Protein AF-A0A5S9M709-F1 (afdb_monomer_lite)

pLDDT: mean 70.57, std 10.36, range [44.12, 90.19]

Foldseek 3Di:
DDPVQLVLLLVLQLLLLLLLLCLQVVNVPPPDDPVVSSVVSNVVSVVVSVVCPDRPRPDPDPVSVVVSVVSNVVSNVVSVVNVVVVVVVVVVVVVVVVVVVVVVVVVPPCVVVPDDDD

InterPro domains:
  IPR002010 Type III secretion system inner membrane R protein [PF01311] (19-114)
  IPR002010 Type III secretion system inner membrane R protein [PTHR30065] (3-113)

Structure (mmCIF, N/CA/C/O backbone):
data_AF-A0A5S9M709-F1
#
_entry.id   AF-A0A5S9M709-F1
#
loop_
_atom_site.group_PDB
_atom_site.id
_atom_site.type_symbol
_atom_site.label_atom_id
_atom_site.label_alt_id
_atom_site.label_comp_id
_atom_site.label_asym_id
_atom_site.label_entity_id
_atom_site.label_seq_id
_atom_site.pdbx_PDB_ins_code
_atom_site.Cartn_x
_atom_site.Cartn_y
_atom_site.Cartn_z
_atom_site.occupancy
_atom_site.B_iso_or_equiv
_atom_site.auth_seq_id
_atom_site.auth_comp_id
_atom_site.auth_asym_id
_atom_site.auth_atom_id
_atom_site.pdbx_PDB_model_num
ATOM 1 N N . MET A 1 1 ? 17.028 9.702 -29.213 1.00 56.09 1 MET A N 1
ATOM 2 C CA . MET A 1 1 ? 16.774 8.603 -28.265 1.00 56.09 1 MET A CA 1
ATOM 3 C C . MET A 1 1 ? 15.794 7.645 -28.900 1.00 56.09 1 MET A C 1
ATOM 5 O O . MET A 1 1 ? 14.733 8.064 -29.356 1.00 56.09 1 MET A O 1
ATOM 9 N N . SER A 1 2 ? 16.209 6.394 -29.032 1.00 71.25 2 SER A N 1
ATOM 10 C CA . SER A 1 2 ? 15.425 5.314 -29.636 1.00 71.25 2 SER A CA 1
ATOM 11 C C . SER A 1 2 ? 14.246 4.966 -28.721 1.00 71.25 2 SER A C 1
ATOM 13 O O . SER A 1 2 ? 14.399 5.015 -27.505 1.00 71.25 2 SER A O 1
ATOM 15 N N . ILE A 1 3 ? 13.103 4.523 -29.261 1.00 64.69 3 ILE A N 1
ATOM 16 C CA . ILE A 1 3 ? 11.978 3.993 -28.449 1.00 64.69 3 ILE A CA 1
ATOM 17 C C . ILE A 1 3 ? 12.446 2.892 -27.471 1.00 64.69 3 ILE A C 1
ATOM 19 O O . ILE A 1 3 ? 11.907 2.764 -26.375 1.00 64.69 3 ILE A O 1
ATOM 23 N N . ILE A 1 4 ? 13.495 2.148 -27.839 1.00 68.88 4 ILE A N 1
ATOM 24 C CA . ILE A 1 4 ? 14.142 1.122 -27.010 1.00 68.88 4 ILE A CA 1
ATOM 25 C C . ILE A 1 4 ? 14.702 1.671 -25.682 1.00 68.88 4 ILE A C 1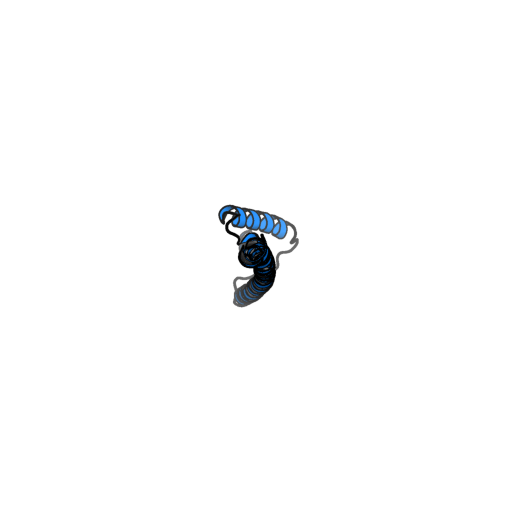
ATOM 27 O O . ILE A 1 4 ? 14.607 0.984 -24.673 1.00 68.88 4 ILE A O 1
ATOM 31 N N . GLU A 1 5 ? 15.242 2.893 -25.648 1.00 68.69 5 GLU A N 1
ATOM 32 C CA . GLU A 1 5 ? 15.862 3.483 -24.441 1.00 68.69 5 GLU A CA 1
ATOM 33 C C . GLU A 1 5 ? 14.817 4.054 -23.475 1.00 68.69 5 GLU A C 1
ATOM 35 O O . GLU A 1 5 ? 15.067 4.247 -22.289 1.00 68.69 5 GLU A O 1
ATOM 40 N N . LEU A 1 6 ? 13.615 4.305 -23.990 1.00 69.12 6 LEU A N 1
ATOM 41 C CA . LEU A 1 6 ? 12.501 4.876 -23.247 1.00 69.12 6 LEU A CA 1
ATOM 42 C C . LEU A 1 6 ? 11.722 3.813 -22.453 1.00 69.12 6 LEU A C 1
ATOM 44 O O . LEU A 1 6 ? 11.096 4.103 -21.432 1.00 69.12 6 LEU A O 1
ATOM 48 N N . PHE A 1 7 ? 11.769 2.568 -22.929 1.00 72.62 7 PHE A N 1
ATOM 49 C CA . PHE A 1 7 ? 11.015 1.443 -22.387 1.00 72.62 7 PHE A CA 1
ATOM 50 C C . PHE A 1 7 ? 11.396 1.073 -20.935 1.00 72.62 7 PHE A C 1
ATOM 52 O O . PHE A 1 7 ? 10.485 0.905 -20.118 1.00 72.62 7 PHE A O 1
ATOM 59 N N . PRO A 1 8 ? 12.689 1.015 -20.543 1.00 71.38 8 PRO A N 1
ATOM 60 C CA . PRO A 1 8 ? 13.087 0.720 -19.163 1.00 71.38 8 PRO A CA 1
ATOM 61 C C . PRO A 1 8 ? 12.660 1.804 -18.165 1.00 71.38 8 PRO A C 1
ATOM 63 O O . PRO A 1 8 ? 12.254 1.488 -17.043 1.00 71.38 8 PRO A O 1
ATOM 66 N N . ALA A 1 9 ? 12.708 3.075 -18.580 1.00 71.81 9 ALA A N 1
ATOM 67 C CA . ALA A 1 9 ? 12.281 4.208 -17.762 1.00 71.81 9 ALA A CA 1
ATOM 68 C C . ALA A 1 9 ? 10.766 4.180 -17.505 1.00 71.81 9 ALA A C 1
ATOM 70 O O . ALA A 1 9 ? 10.329 4.364 -16.369 1.00 71.81 9 ALA A O 1
ATOM 71 N N . PHE A 1 10 ? 9.966 3.861 -18.529 1.00 73.75 10 PHE A N 1
ATOM 72 C CA . PHE A 1 10 ? 8.520 3.692 -18.379 1.00 73.75 10 PHE A CA 1
ATOM 73 C C . PHE A 1 10 ? 8.161 2.546 -17.419 1.00 73.75 10 PHE A C 1
ATOM 75 O O . PHE A 1 10 ? 7.340 2.727 -16.516 1.00 73.75 10 PHE A O 1
ATOM 82 N N . LEU A 1 11 ? 8.805 1.380 -17.567 1.00 73.81 11 LEU A N 1
ATOM 83 C CA . LEU A 1 11 ? 8.587 0.240 -16.670 1.00 73.81 11 LEU A CA 1
ATOM 84 C C . LEU A 1 11 ? 8.964 0.561 -15.219 1.00 73.81 11 LEU A C 1
ATOM 86 O O . LEU A 1 11 ? 8.276 0.115 -14.301 1.00 73.81 11 LEU A O 1
ATOM 90 N N . PHE A 1 12 ? 10.016 1.356 -15.006 1.00 72.81 12 PHE A N 1
ATOM 91 C CA . PHE A 1 12 ? 10.435 1.774 -13.670 1.00 72.81 12 PHE A CA 1
ATOM 92 C C . PHE A 1 12 ? 9.402 2.684 -12.991 1.00 72.81 12 PHE A C 1
ATOM 94 O O . PHE A 1 12 ? 9.006 2.407 -11.857 1.00 72.81 12 PHE A O 1
ATOM 101 N N . SER A 1 13 ? 8.913 3.722 -13.684 1.00 73.69 13 SER A N 1
ATOM 102 C CA . SER A 1 13 ? 7.856 4.597 -13.151 1.00 73.69 13 SER A CA 1
ATOM 103 C C . SER A 1 13 ? 6.581 3.813 -12.846 1.00 73.69 13 SER A C 1
ATOM 105 O O . SER A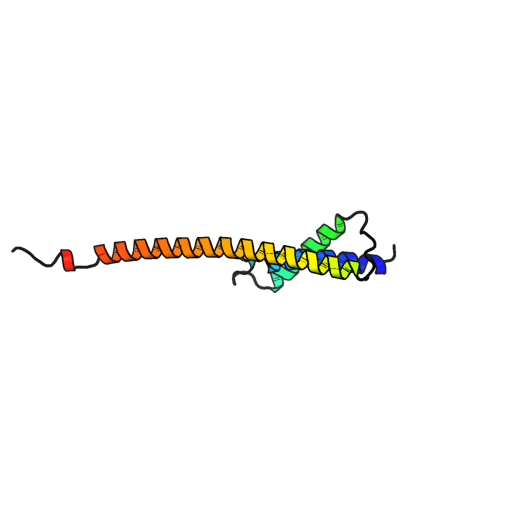 1 13 ? 6.063 3.900 -11.733 1.00 73.69 13 SER A O 1
ATOM 107 N N . PHE A 1 14 ? 6.140 2.954 -13.774 1.00 76.38 14 PHE A N 1
ATOM 108 C CA . PHE A 1 14 ? 4.972 2.098 -13.555 1.00 76.38 14 PHE A CA 1
ATOM 109 C C . PHE A 1 14 ? 5.110 1.217 -12.313 1.00 76.38 14 PHE A C 1
ATOM 111 O O . PHE A 1 14 ? 4.169 1.067 -11.530 1.00 76.38 14 PHE A O 1
ATOM 118 N N . TYR A 1 15 ? 6.291 0.641 -12.116 1.00 74.88 15 TYR A N 1
ATOM 119 C CA . TYR A 1 15 ? 6.558 -0.222 -10.982 1.00 74.88 15 TYR A CA 1
ATOM 120 C C . TYR A 1 15 ? 6.543 0.520 -9.640 1.00 74.88 15 TYR A C 1
ATOM 122 O O . TYR A 1 15 ? 6.035 -0.027 -8.656 1.00 74.88 15 TYR A O 1
ATOM 130 N N . SER A 1 16 ? 7.058 1.753 -9.597 1.00 73.31 16 SER A N 1
ATOM 131 C CA . SER A 1 16 ? 7.038 2.582 -8.384 1.00 73.31 16 SER A CA 1
ATOM 132 C C . SER A 1 16 ? 5.603 2.959 -7.989 1.00 73.31 16 SER A C 1
ATOM 134 O O . SER A 1 16 ? 5.173 2.667 -6.866 1.00 73.31 16 SER A O 1
ATOM 136 N N . ASP A 1 17 ? 4.806 3.458 -8.939 1.00 72.25 17 ASP A N 1
ATOM 137 C CA . ASP A 1 17 ? 3.407 3.842 -8.701 1.00 72.25 17 ASP A CA 1
ATOM 138 C C . ASP A 1 17 ? 2.538 2.642 -8.292 1.00 72.25 17 ASP A C 1
ATOM 140 O O . ASP A 1 17 ? 1.704 2.725 -7.381 1.00 72.25 17 ASP A O 1
ATOM 144 N N . HIS A 1 18 ? 2.752 1.489 -8.935 1.00 74.06 18 HIS A N 1
ATOM 145 C CA . HIS A 1 18 ? 2.030 0.261 -8.614 1.00 74.06 18 HIS A CA 1
ATOM 146 C C . HIS A 1 18 ? 2.332 -0.227 -7.194 1.00 74.06 18 HIS A C 1
ATOM 148 O O . HIS A 1 18 ? 1.420 -0.607 -6.455 1.00 74.06 18 HIS A O 1
ATOM 154 N N . ARG A 1 19 ? 3.603 -0.187 -6.780 1.00 70.38 19 ARG A N 1
ATOM 155 C CA . ARG A 1 19 ? 4.013 -0.589 -5.430 1.00 70.38 19 ARG A CA 1
ATOM 156 C C . ARG A 1 19 ? 3.394 0.292 -4.361 1.00 70.38 19 ARG A C 1
ATOM 158 O O . ARG A 1 19 ? 2.902 -0.257 -3.382 1.00 70.38 19 ARG A O 1
ATOM 165 N N . PHE A 1 20 ? 3.366 1.609 -4.558 1.00 69.81 20 PHE A N 1
ATOM 166 C CA . PHE A 1 20 ? 2.714 2.521 -3.618 1.00 69.81 20 PHE A CA 1
ATOM 167 C C . PHE A 1 20 ? 1.232 2.164 -3.431 1.00 69.81 20 PHE A C 1
ATOM 169 O O . PHE A 1 20 ? 0.741 2.063 -2.308 1.00 69.81 20 PHE A O 1
ATOM 176 N N . PHE A 1 21 ? 0.522 1.865 -4.519 1.00 68.94 21 PHE A N 1
ATOM 177 C CA . PHE A 1 21 ? -0.880 1.446 -4.448 1.00 68.94 21 PHE A CA 1
ATOM 178 C C . PHE A 1 21 ? -1.095 0.086 -3.769 1.00 68.94 21 PHE A C 1
ATOM 180 O O . PHE A 1 21 ? -2.120 -0.114 -3.114 1.00 68.94 21 PHE A O 1
ATOM 187 N N . VAL A 1 22 ? -0.163 -0.857 -3.929 1.00 66.00 22 VAL A N 1
ATOM 188 C CA . VAL A 1 22 ? -0.221 -2.173 -3.269 1.00 66.00 22 VAL A CA 1
ATOM 189 C C . VAL A 1 22 ? 0.074 -2.058 -1.775 1.00 66.00 22 VAL A C 1
ATOM 191 O O . VAL A 1 22 ? -0.516 -2.791 -0.980 1.00 66.00 22 VAL A O 1
ATOM 194 N N . THR A 1 23 ? 0.968 -1.152 -1.384 1.00 66.44 23 THR A N 1
ATOM 195 C CA . THR A 1 23 ? 1.421 -1.037 0.001 1.00 66.44 23 THR A CA 1
ATOM 196 C C . THR A 1 23 ? 0.493 -0.175 0.849 1.00 66.44 23 THR A C 1
ATOM 198 O O . THR A 1 23 ? 0.385 -0.442 2.041 1.00 66.44 23 THR A O 1
ATOM 201 N N . VAL A 1 24 ? -0.247 0.781 0.268 1.00 66.88 24 VAL A N 1
ATOM 202 C CA . VAL A 1 24 ? -1.260 1.569 0.991 1.00 66.88 24 VAL A CA 1
ATOM 203 C C . VAL A 1 24 ? -2.414 0.660 1.472 1.00 66.88 24 VAL A C 1
ATOM 205 O O . VAL A 1 24 ? -3.272 0.245 0.690 1.00 66.88 24 VAL A O 1
ATOM 208 N N . PRO A 1 25 ? -2.522 0.390 2.783 1.00 58.16 25 PRO A N 1
ATOM 209 C CA . PRO A 1 25 ? -3.478 -0.560 3.342 1.00 58.16 25 PRO A CA 1
ATOM 210 C C . PRO A 1 25 ? -4.905 -0.014 3.380 1.00 58.16 25 PRO A C 1
ATOM 212 O O . PRO A 1 25 ? -5.857 -0.789 3.358 1.00 58.16 25 PRO A O 1
ATOM 215 N N . LEU A 1 26 ? -5.063 1.316 3.355 1.00 58.06 26 LEU A N 1
ATOM 216 C CA . LEU A 1 26 ? -6.353 1.988 3.161 1.00 58.06 26 LEU A CA 1
ATOM 217 C C . LEU A 1 26 ? -7.026 1.553 1.852 1.00 58.06 26 LEU A C 1
ATOM 219 O O . LEU A 1 26 ? -8.236 1.348 1.824 1.00 58.06 26 LEU A O 1
ATOM 223 N N . LEU A 1 27 ? -6.233 1.361 0.794 1.00 53.72 27 LEU A N 1
ATOM 224 C CA . LEU A 1 27 ? -6.686 0.840 -0.495 1.00 53.72 27 LEU A CA 1
ATOM 225 C C . LEU A 1 27 ? -6.670 -0.689 -0.531 1.00 53.72 27 LEU A C 1
ATOM 227 O O . LEU A 1 27 ? -7.379 -1.259 -1.351 1.00 53.72 27 LEU A O 1
ATOM 231 N N . ALA A 1 28 ? -5.895 -1.350 0.340 1.00 52.44 28 ALA A N 1
ATOM 232 C CA . ALA A 1 28 ? -5.820 -2.807 0.447 1.00 52.44 28 ALA A CA 1
ATOM 233 C C . ALA A 1 28 ? -7.051 -3.459 1.082 1.00 52.44 28 ALA A C 1
ATOM 235 O O . ALA A 1 28 ? -7.254 -4.660 0.881 1.00 52.44 28 ALA A O 1
ATOM 236 N N . HIS A 1 29 ? -7.903 -2.686 1.765 1.00 55.25 29 HIS A N 1
ATOM 237 C CA . HIS A 1 29 ? -9.218 -3.168 2.173 1.00 55.25 29 HIS A CA 1
ATOM 238 C C . HIS A 1 29 ? -9.970 -3.748 0.971 1.00 55.25 29 HIS A C 1
ATOM 240 O O . HIS A 1 29 ? -9.886 -3.269 -0.161 1.00 55.25 29 HIS A O 1
ATOM 246 N N . ARG A 1 30 ? -10.685 -4.844 1.227 1.00 55.47 30 ARG A N 1
ATOM 247 C CA . ARG A 1 30 ? -11.373 -5.732 0.268 1.00 55.47 30 ARG A CA 1
ATOM 248 C C . ARG A 1 30 ? -12.440 -5.031 -0.602 1.00 55.47 30 ARG A C 1
ATOM 250 O O . ARG A 1 30 ? -13.147 -5.687 -1.356 1.00 55.47 30 ARG A O 1
ATOM 257 N N . THR A 1 31 ? -12.560 -3.714 -0.474 1.00 55.69 31 THR A N 1
ATOM 258 C CA . THR A 1 31 ? -13.516 -2.802 -1.101 1.00 55.69 31 THR A CA 1
ATOM 259 C C . THR A 1 31 ? -13.154 -2.400 -2.532 1.00 55.69 31 THR A C 1
ATOM 261 O O . THR A 1 31 ? -14.057 -2.037 -3.277 1.00 55.69 31 THR A O 1
ATOM 264 N N . ILE A 1 32 ? -11.884 -2.487 -2.959 1.00 61.44 32 ILE A N 1
ATOM 265 C CA . ILE A 1 32 ? -11.478 -2.129 -4.336 1.00 61.44 32 ILE A CA 1
ATOM 266 C C . ILE A 1 32 ? -10.838 -3.337 -5.042 1.00 61.44 32 ILE A C 1
ATOM 268 O O . ILE A 1 32 ? -9.763 -3.763 -4.613 1.00 61.44 32 ILE A O 1
ATOM 272 N N . PRO A 1 33 ? -11.436 -3.870 -6.129 1.00 62.97 33 PRO A N 1
ATOM 273 C CA . PRO A 1 33 ? -10.856 -4.940 -6.941 1.00 62.97 33 PRO A CA 1
ATOM 274 C C . PRO A 1 33 ? -9.443 -4.601 -7.432 1.00 62.97 33 PRO A C 1
ATOM 276 O O . PRO A 1 33 ? -9.190 -3.484 -7.889 1.00 62.97 33 PRO A O 1
ATOM 279 N N . ALA A 1 34 ? -8.533 -5.580 -7.404 1.00 63.56 34 ALA A N 1
ATOM 280 C CA . ALA A 1 34 ? -7.134 -5.402 -7.813 1.00 63.56 34 ALA A CA 1
ATOM 281 C C . ALA A 1 34 ? -6.984 -4.828 -9.238 1.00 63.56 34 ALA A C 1
ATOM 283 O O . ALA A 1 34 ? -6.065 -4.056 -9.498 1.00 63.56 34 ALA A O 1
ATOM 284 N N . VAL A 1 35 ? -7.935 -5.127 -10.131 1.00 70.50 35 VAL A N 1
ATOM 285 C CA . VAL A 1 35 ? -7.982 -4.627 -11.516 1.00 70.50 35 VAL A CA 1
ATOM 286 C C . VAL A 1 35 ? -8.035 -3.096 -11.579 1.00 70.50 35 VAL A C 1
ATOM 288 O O . VAL A 1 35 ? -7.305 -2.489 -12.359 1.00 70.50 35 VAL A O 1
ATOM 291 N N . HIS A 1 36 ? -8.835 -2.447 -10.727 1.00 68.88 36 HIS A N 1
ATOM 292 C CA . HIS A 1 36 ? -8.929 -0.982 -10.719 1.00 68.88 36 HIS A CA 1
ATOM 293 C C . HIS A 1 36 ? -7.660 -0.326 -10.171 1.00 68.88 36 HIS A C 1
ATOM 295 O O . HIS A 1 36 ? -7.277 0.743 -10.637 1.00 68.88 36 HIS A O 1
ATOM 301 N N . ARG A 1 37 ? -6.969 -0.983 -9.231 1.00 64.81 37 ARG A N 1
ATOM 302 C CA . ARG A 1 37 ? -5.704 -0.484 -8.667 1.00 64.81 37 ARG A CA 1
ATOM 303 C C . ARG A 1 37 ? -4.586 -0.496 -9.709 1.00 64.81 37 ARG A C 1
ATOM 305 O O . ARG A 1 37 ? -3.857 0.482 -9.830 1.00 64.81 37 ARG A O 1
ATOM 312 N N . VAL A 1 38 ? -4.498 -1.572 -10.496 1.00 69.56 38 VAL A N 1
ATOM 313 C CA . VAL A 1 38 ? -3.546 -1.685 -11.615 1.00 69.56 38 VAL A CA 1
ATOM 314 C C . VAL A 1 38 ? -3.872 -0.669 -12.714 1.00 69.56 38 VAL A C 1
ATOM 316 O O . VAL A 1 38 ? -2.969 -0.025 -13.239 1.00 69.56 38 VAL A O 1
ATOM 319 N N . GLY A 1 39 ? -5.157 -0.473 -13.034 1.00 72.88 39 GLY A N 1
ATOM 320 C CA . GLY A 1 39 ? -5.583 0.528 -14.018 1.00 72.88 39 GLY A CA 1
ATOM 321 C C . GLY A 1 39 ? -5.224 1.962 -13.613 1.00 72.88 39 GLY A C 1
ATOM 322 O O . GL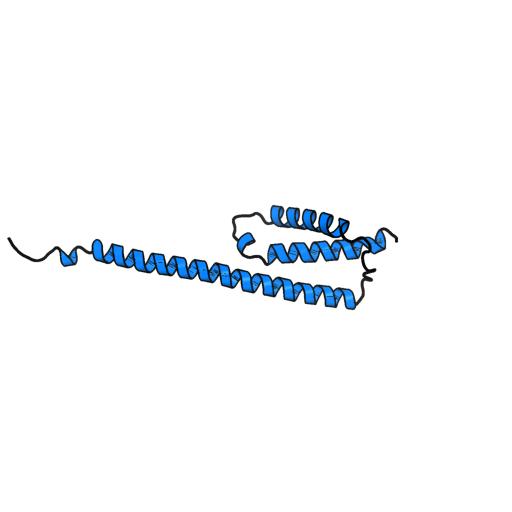Y A 1 39 ? -4.703 2.719 -14.430 1.00 72.88 39 GLY A O 1
ATOM 323 N N . PHE A 1 40 ? -5.431 2.325 -12.343 1.00 70.38 40 PHE A N 1
ATOM 324 C CA . PHE A 1 40 ? -5.034 3.636 -11.821 1.00 70.38 40 PHE A CA 1
ATOM 325 C C . PHE A 1 40 ? -3.516 3.821 -11.776 1.00 70.38 40 PHE A C 1
ATOM 327 O O . PHE A 1 40 ? -3.042 4.900 -12.132 1.00 70.38 40 PHE A O 1
ATOM 334 N N . SER A 1 41 ? -2.745 2.792 -11.399 1.00 71.94 41 SER A N 1
ATOM 335 C CA . SER A 1 41 ? -1.281 2.899 -11.415 1.00 71.94 41 SER A CA 1
ATOM 336 C C . SER A 1 41 ? -0.739 3.033 -12.837 1.00 71.94 41 SER A C 1
ATOM 338 O O . SER A 1 41 ? 0.204 3.784 -13.050 1.00 71.94 41 SER A O 1
ATOM 340 N N . LEU A 1 42 ? -1.358 2.378 -13.827 1.00 72.56 42 LEU A N 1
ATOM 341 C CA . LEU A 1 42 ? -1.010 2.557 -15.240 1.00 72.56 42 LEU A CA 1
ATOM 342 C C . LEU A 1 42 ? -1.268 3.998 -15.700 1.00 72.56 42 LEU A C 1
ATOM 344 O O . LEU A 1 42 ? -0.426 4.595 -16.365 1.00 72.56 42 LEU A O 1
ATOM 348 N N . PHE A 1 43 ? -2.415 4.568 -15.329 1.00 77.50 43 PHE A N 1
ATOM 349 C CA . PHE A 1 43 ? -2.767 5.937 -15.699 1.00 77.50 43 PHE A CA 1
ATOM 350 C C . PHE A 1 43 ? -1.828 6.970 -15.058 1.00 77.50 43 PHE A C 1
ATOM 352 O O . PHE A 1 43 ? -1.353 7.879 -15.739 1.00 77.50 43 PHE A O 1
ATOM 359 N N . LEU A 1 44 ? -1.499 6.797 -13.773 1.00 70.62 44 LEU A N 1
ATOM 360 C CA . LEU A 1 44 ? -0.521 7.634 -13.072 1.00 70.62 44 LEU A CA 1
ATOM 361 C C . LEU A 1 44 ? 0.880 7.508 -13.672 1.00 70.62 44 LEU A C 1
ATOM 363 O O . LEU A 1 44 ? 1.521 8.530 -13.906 1.00 70.62 44 LEU A O 1
ATOM 367 N N . ALA A 1 45 ? 1.304 6.294 -14.022 1.00 73.94 45 ALA A N 1
ATOM 368 C CA . ALA A 1 45 ? 2.596 6.063 -14.654 1.00 73.94 45 ALA A CA 1
ATOM 369 C C . ALA A 1 45 ? 2.723 6.799 -15.992 1.00 73.94 45 ALA A C 1
ATOM 371 O O . ALA A 1 45 ? 3.762 7.390 -16.271 1.00 73.94 45 ALA A O 1
ATOM 372 N N . VAL A 1 46 ? 1.658 6.827 -16.802 1.00 72.75 46 VAL A N 1
ATOM 373 C CA . VAL A 1 46 ? 1.626 7.577 -18.071 1.00 72.75 46 VAL A CA 1
ATOM 374 C C . VAL A 1 46 ? 1.736 9.089 -17.834 1.00 72.75 46 VAL A C 1
ATOM 376 O O . VAL A 1 46 ? 2.489 9.766 -18.535 1.00 72.75 46 VAL A O 1
ATOM 379 N N . ILE A 1 47 ? 1.039 9.627 -16.827 1.00 76.31 47 ILE A N 1
ATOM 380 C CA . ILE A 1 47 ? 1.119 11.054 -16.462 1.00 76.31 47 ILE A CA 1
ATOM 381 C C . ILE A 1 47 ? 2.515 11.411 -15.935 1.00 76.31 47 ILE A C 1
ATOM 383 O O . ILE A 1 47 ? 3.090 12.435 -16.318 1.00 76.31 47 ILE A O 1
ATOM 387 N N . SER A 1 48 ? 3.080 10.561 -15.078 1.00 67.00 48 SER A N 1
ATOM 388 C CA . SER A 1 48 ? 4.403 10.776 -14.495 1.00 67.00 48 SER A CA 1
ATOM 389 C C . SER A 1 48 ? 5.489 10.686 -15.566 1.00 67.00 48 SER A C 1
ATOM 391 O O . SER A 1 48 ? 6.376 11.537 -15.624 1.00 67.00 48 SER A O 1
ATOM 393 N N . PHE A 1 49 ? 5.360 9.731 -16.488 1.00 66.69 49 PHE A N 1
ATOM 394 C CA . PHE A 1 49 ? 6.232 9.604 -17.649 1.00 66.69 49 PHE A CA 1
ATOM 395 C C . PHE A 1 49 ? 6.172 10.847 -18.555 1.00 66.69 49 PHE A C 1
ATOM 397 O O . PHE A 1 49 ? 7.209 11.350 -18.976 1.00 66.69 49 PHE A O 1
ATOM 404 N N . SER A 1 50 ? 4.982 11.419 -18.780 1.00 66.75 50 SER A N 1
ATOM 405 C CA . SER A 1 50 ? 4.814 12.655 -19.564 1.00 66.75 50 SER A CA 1
ATOM 406 C C . SER A 1 50 ? 5.409 13.906 -18.900 1.00 66.75 50 SER A C 1
ATOM 408 O O . SER A 1 50 ? 5.593 14.921 -19.574 1.00 66.75 50 SER A O 1
ATOM 410 N N . THR A 1 51 ? 5.680 13.866 -17.593 1.00 66.75 51 THR A N 1
ATOM 411 C CA . THR A 1 51 ? 6.242 14.999 -16.836 1.00 66.75 51 THR A CA 1
ATOM 412 C C . THR A 1 51 ? 7.776 15.001 -16.868 1.00 66.75 51 THR A C 1
ATOM 414 O O . THR A 1 51 ? 8.411 16.045 -16.696 1.00 66.75 51 THR A O 1
ATOM 417 N N . ILE A 1 52 ? 8.390 13.848 -17.138 1.00 64.31 52 ILE A N 1
ATOM 418 C CA . ILE A 1 52 ? 9.842 13.686 -17.202 1.00 64.31 52 ILE A CA 1
ATOM 419 C C . ILE A 1 52 ? 10.324 14.134 -18.592 1.00 64.31 52 ILE A C 1
ATOM 421 O O . ILE A 1 52 ? 10.242 13.398 -19.570 1.00 64.31 52 ILE A O 1
ATOM 425 N N . LYS A 1 53 ? 10.819 15.377 -18.680 1.00 51.50 53 LYS A N 1
ATOM 426 C CA . LYS A 1 53 ? 11.336 15.983 -19.925 1.00 51.50 53 LYS A CA 1
ATOM 427 C C . LYS A 1 53 ? 12.595 15.299 -20.473 1.00 51.50 53 LYS A C 1
ATOM 429 O O . LYS A 1 53 ? 12.794 15.296 -21.682 1.00 51.50 53 LYS A O 1
ATOM 434 N N . GLU A 1 54 ? 13.413 14.727 -19.596 1.00 56.88 54 GLU A N 1
ATOM 435 C CA . GLU A 1 54 ? 14.615 13.964 -19.937 1.00 56.88 54 GLU A CA 1
ATOM 436 C C . GLU A 1 54 ? 14.662 12.726 -19.037 1.00 56.88 54 GLU A C 1
ATOM 438 O O . GLU A 1 54 ? 15.052 12.829 -17.870 1.00 56.88 54 GLU A O 1
ATOM 443 N N . PRO A 1 55 ? 14.198 11.560 -19.515 1.00 57.66 55 PRO A N 1
ATOM 444 C CA . PRO A 1 55 ? 14.367 10.335 -18.760 1.00 57.66 55 PRO A CA 1
ATOM 445 C C . PRO A 1 55 ? 15.869 10.046 -18.669 1.00 57.66 55 PRO A C 1
ATOM 447 O O . PRO A 1 55 ? 16.542 10.042 -19.704 1.00 57.66 55 PRO A O 1
ATOM 450 N N . PRO A 1 56 ? 16.421 9.823 -17.460 1.00 57.69 56 PRO A N 1
ATOM 451 C CA . PRO A 1 56 ? 17.789 9.348 -17.356 1.00 57.69 56 PRO A CA 1
ATOM 452 C C . PRO A 1 56 ? 17.885 8.058 -18.169 1.00 57.69 56 PRO A C 1
ATOM 454 O O . PRO A 1 56 ? 16.990 7.213 -1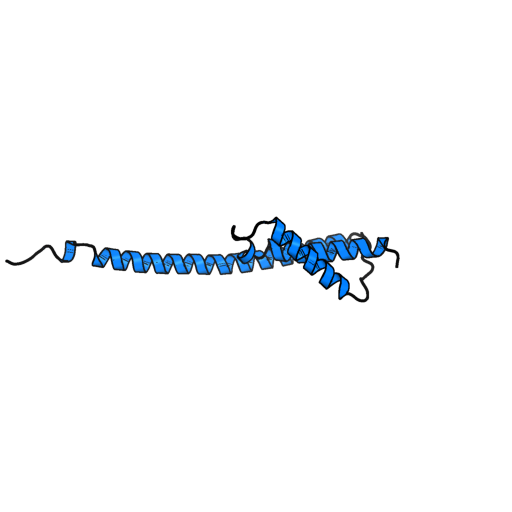8.081 1.00 57.69 56 PRO A O 1
ATOM 457 N N . ALA A 1 57 ? 18.936 7.933 -18.982 1.00 57.94 57 ALA A N 1
ATOM 458 C CA . ALA A 1 57 ? 19.239 6.700 -19.694 1.00 57.94 57 ALA A CA 1
ATOM 459 C C . ALA A 1 57 ? 19.517 5.617 -18.643 1.00 57.94 57 ALA A C 1
ATOM 461 O O . ALA A 1 57 ? 20.623 5.479 -18.125 1.00 57.94 57 ALA A O 1
ATOM 462 N N . LEU A 1 58 ? 18.452 4.934 -18.233 1.00 61.34 58 LEU A N 1
ATOM 463 C CA . LEU A 1 58 ? 18.509 3.803 -17.332 1.00 61.34 58 LEU A CA 1
ATOM 464 C C . LEU A 1 58 ? 18.899 2.608 -18.185 1.00 61.34 58 LEU A C 1
ATOM 466 O O . LEU A 1 58 ? 18.041 1.884 -18.692 1.00 61.34 58 LEU A O 1
ATOM 470 N N . ASP A 1 59 ? 20.204 2.429 -18.351 1.00 64.31 59 ASP A N 1
ATOM 471 C CA . ASP A 1 59 ? 20.726 1.164 -18.834 1.00 64.31 59 ASP A CA 1
ATOM 472 C C . ASP A 1 59 ? 20.324 0.063 -17.849 1.00 64.31 59 ASP A C 1
ATOM 474 O O . ASP A 1 59 ? 20.337 0.245 -16.624 1.00 64.31 59 ASP A O 1
ATOM 478 N N . ILE A 1 60 ? 19.920 -1.085 -18.397 1.00 64.06 60 ILE A N 1
ATOM 479 C CA . ILE A 1 60 ? 19.573 -2.281 -17.625 1.00 64.06 60 ILE A CA 1
ATOM 480 C C . ILE A 1 60 ? 20.884 -2.876 -17.093 1.00 64.06 60 ILE A C 1
ATOM 482 O O . ILE A 1 60 ? 21.400 -3.863 -17.610 1.00 64.06 60 ILE A O 1
ATOM 486 N N . ASP A 1 61 ? 21.444 -2.223 -16.084 1.00 70.50 61 ASP A N 1
ATOM 487 C CA . ASP A 1 61 ? 22.679 -2.597 -15.402 1.00 70.50 61 ASP A CA 1
ATOM 488 C C . ASP A 1 61 ? 22.402 -2.867 -13.909 1.00 70.50 61 ASP A C 1
ATOM 490 O O . ASP A 1 61 ? 21.290 -2.656 -13.405 1.00 70.50 61 ASP A O 1
ATOM 494 N N . GLY A 1 62 ? 23.410 -3.314 -13.158 1.00 69.94 62 GLY A N 1
ATOM 495 C CA . GLY A 1 62 ? 23.305 -3.591 -11.721 1.00 69.94 62 GLY A CA 1
ATOM 496 C C . GLY A 1 62 ? 22.786 -2.403 -10.896 1.00 69.94 62 GLY A C 1
ATOM 497 O O . GLY A 1 62 ? 22.114 -2.600 -9.879 1.00 69.94 62 GLY A O 1
ATOM 498 N N . LEU A 1 63 ? 23.009 -1.169 -11.364 1.00 72.81 63 LEU A N 1
ATOM 499 C CA . LEU A 1 63 ? 22.483 0.046 -10.740 1.00 72.81 63 LEU A CA 1
ATOM 500 C C . LEU A 1 63 ? 20.944 0.084 -10.767 1.00 72.81 63 LEU A C 1
ATOM 502 O O . LEU A 1 63 ? 20.326 0.394 -9.747 1.00 72.81 63 LEU A O 1
ATOM 506 N N . TYR A 1 64 ? 20.321 -0.300 -11.888 1.00 71.06 64 TYR A N 1
ATOM 507 C CA . TYR A 1 64 ? 18.862 -0.357 -12.038 1.00 71.06 64 TYR A CA 1
ATOM 508 C C . TYR A 1 64 ? 18.239 -1.340 -11.042 1.00 71.06 64 TYR A C 1
ATOM 510 O O . TYR A 1 64 ? 17.240 -1.031 -10.389 1.00 71.06 64 TYR A O 1
ATOM 518 N N . MET A 1 65 ? 18.869 -2.504 -10.860 1.00 73.25 65 MET A N 1
ATOM 519 C CA . MET A 1 65 ? 18.414 -3.502 -9.891 1.00 73.25 65 MET A CA 1
ATOM 520 C C . MET A 1 65 ? 18.518 -2.978 -8.451 1.00 73.25 65 MET A C 1
ATOM 522 O O . MET A 1 65 ? 17.591 -3.160 -7.661 1.00 73.25 65 MET A O 1
ATOM 526 N N . MET A 1 66 ? 19.598 -2.267 -8.114 1.00 77.44 66 MET A N 1
ATOM 527 C CA . MET A 1 66 ? 19.774 -1.666 -6.788 1.00 77.44 66 MET A CA 1
ATOM 528 C C . MET A 1 66 ? 18.741 -0.563 -6.507 1.00 77.44 66 MET A C 1
ATOM 530 O O . MET A 1 66 ? 18.161 -0.518 -5.419 1.00 77.44 66 MET A O 1
ATOM 534 N N . LEU A 1 67 ? 18.465 0.290 -7.498 1.00 76.75 67 LEU A N 1
ATOM 535 C CA . LEU A 1 67 ? 17.405 1.303 -7.445 1.00 76.75 67 LEU A CA 1
ATOM 536 C C . LEU A 1 67 ? 16.031 0.653 -7.242 1.00 76.75 67 LEU A C 1
ATOM 538 O O . LEU A 1 67 ? 15.301 1.037 -6.328 1.00 76.75 67 LEU A O 1
ATOM 542 N N . ALA A 1 68 ? 15.712 -0.388 -8.014 1.00 74.38 68 ALA A N 1
ATOM 543 C CA . ALA A 1 68 ? 14.452 -1.113 -7.894 1.00 74.38 68 ALA A CA 1
ATOM 544 C C . ALA A 1 68 ? 14.276 -1.776 -6.518 1.00 74.38 68 ALA A C 1
ATOM 546 O O . ALA A 1 68 ? 13.158 -1.810 -5.996 1.00 74.38 68 ALA A O 1
ATOM 547 N N . VAL A 1 69 ? 15.347 -2.288 -5.902 1.00 80.06 69 VAL A N 1
ATOM 548 C CA . VAL A 1 69 ? 15.301 -2.855 -4.543 1.00 80.06 69 VAL A CA 1
ATOM 549 C C . VAL A 1 69 ? 15.109 -1.761 -3.493 1.00 80.06 69 VAL A C 1
ATOM 551 O O . VAL A 1 69 ? 14.244 -1.906 -2.628 1.00 80.06 69 VAL A O 1
ATOM 554 N N . LYS A 1 70 ? 15.841 -0.644 -3.583 1.00 80.12 70 LYS A N 1
ATOM 555 C CA . LYS A 1 70 ? 15.684 0.493 -2.660 1.00 80.12 70 LYS A CA 1
ATOM 556 C C . LYS A 1 70 ? 14.249 1.024 -2.679 1.00 80.12 70 LYS A C 1
ATOM 558 O O . LYS A 1 70 ? 13.636 1.174 -1.623 1.00 80.12 70 LYS A O 1
ATOM 563 N N . GLU A 1 71 ? 13.700 1.239 -3.869 1.00 75.81 71 GLU A N 1
ATOM 564 C CA . GLU A 1 71 ? 12.315 1.682 -4.052 1.00 75.81 71 GLU A CA 1
ATOM 565 C C . GLU A 1 71 ? 11.319 0.669 -3.448 1.00 75.81 71 GLU A C 1
ATOM 567 O O . GLU A 1 71 ? 10.290 1.045 -2.890 1.00 75.81 71 GLU A O 1
ATOM 572 N N . ALA A 1 72 ? 11.651 -0.631 -3.493 1.00 75.12 72 ALA A N 1
ATOM 573 C CA . ALA A 1 72 ? 10.829 -1.705 -2.921 1.00 75.12 72 ALA A CA 1
ATOM 574 C C . ALA A 1 72 ? 10.741 -1.578 -1.411 1.00 75.12 72 ALA A C 1
ATOM 576 O O . ALA A 1 72 ? 9.662 -1.678 -0.831 1.00 75.12 72 ALA A O 1
ATOM 577 N N . MET A 1 73 ? 11.900 -1.366 -0.786 1.00 80.06 73 MET A N 1
ATOM 578 C CA . MET A 1 73 ? 12.004 -1.240 0.657 1.00 80.06 73 MET A CA 1
ATOM 579 C C . MET A 1 73 ? 11.260 -0.001 1.146 1.00 80.06 73 MET A C 1
ATOM 581 O O . MET A 1 73 ? 10.528 -0.092 2.128 1.00 80.06 73 MET A O 1
ATOM 585 N N . VAL A 1 74 ? 11.377 1.127 0.438 1.00 80.69 74 VAL A N 1
ATOM 586 C CA . VAL A 1 74 ? 10.636 2.354 0.770 1.00 80.69 74 VAL A CA 1
ATOM 587 C C . VAL A 1 74 ? 9.128 2.131 0.644 1.00 80.69 74 VAL A C 1
ATOM 589 O O . VAL A 1 74 ? 8.390 2.443 1.579 1.00 80.69 74 VAL A O 1
ATOM 592 N N . GLY A 1 75 ? 8.668 1.535 -0.460 1.00 72.75 75 GLY A N 1
ATOM 593 C CA . GLY A 1 75 ? 7.252 1.220 -0.653 1.00 72.75 75 GLY A CA 1
ATOM 594 C C . GLY A 1 75 ? 6.703 0.308 0.447 1.00 72.75 75 GLY A C 1
ATOM 595 O O . GLY A 1 75 ? 5.629 0.574 0.990 1.00 72.75 75 GLY A O 1
ATOM 596 N N . LEU A 1 76 ? 7.455 -0.731 0.820 1.00 77.31 76 LEU A N 1
ATOM 597 C CA . LEU A 1 76 ? 7.076 -1.678 1.869 1.00 77.31 76 LEU A CA 1
ATOM 598 C C . LEU A 1 76 ? 7.022 -1.019 3.254 1.00 77.31 76 LEU A C 1
ATOM 600 O O . LEU A 1 76 ? 6.071 -1.252 3.999 1.00 77.31 76 LEU A O 1
ATOM 604 N N . LEU A 1 77 ? 7.991 -0.161 3.585 1.00 83.00 77 LEU A N 1
ATOM 605 C CA . LEU A 1 77 ? 8.003 0.596 4.841 1.00 83.00 77 LEU A CA 1
ATOM 606 C C . LEU A 1 77 ? 6.814 1.558 4.937 1.00 83.00 77 LEU A C 1
ATOM 608 O O . LEU A 1 77 ? 6.150 1.604 5.972 1.00 83.00 77 LEU A O 1
ATOM 612 N N . LEU A 1 78 ? 6.506 2.284 3.858 1.00 79.75 78 LEU A N 1
ATOM 613 C CA . LEU A 1 78 ? 5.338 3.168 3.810 1.00 79.75 78 LEU A CA 1
ATOM 614 C C . LEU A 1 78 ? 4.033 2.390 4.009 1.00 79.75 78 LEU A C 1
ATOM 616 O O . LEU A 1 78 ? 3.165 2.829 4.767 1.00 79.75 78 LEU A O 1
ATOM 620 N N . GLY A 1 79 ? 3.917 1.211 3.395 1.00 76.06 79 GLY A N 1
ATOM 621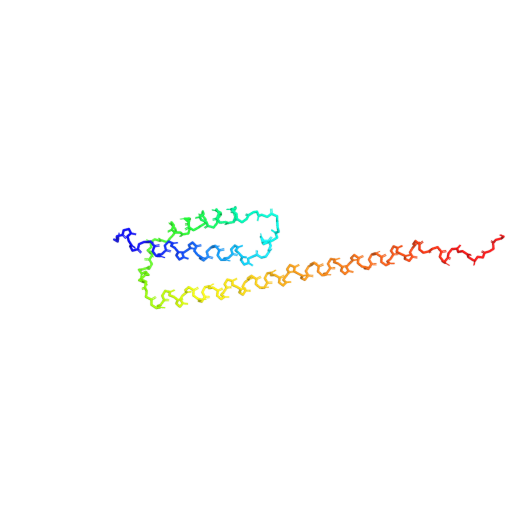 C CA . GLY A 1 79 ? 2.761 0.346 3.607 1.00 76.06 79 GLY A CA 1
ATOM 622 C C . GLY A 1 79 ? 2.634 -0.165 5.029 1.00 76.06 79 GLY A C 1
ATOM 623 O O . GLY A 1 79 ? 1.544 -0.142 5.596 1.00 76.06 79 GLY A O 1
ATOM 624 N N . LEU A 1 80 ? 3.752 -0.568 5.635 1.00 80.81 80 LEU A N 1
ATOM 625 C CA . LEU A 1 80 ? 3.786 -1.013 7.024 1.00 80.81 80 LEU A CA 1
ATOM 626 C C . LEU A 1 80 ? 3.311 0.096 7.976 1.00 80.81 80 LEU A C 1
ATOM 628 O O . LEU A 1 80 ? 2.463 -0.156 8.830 1.00 80.81 80 LEU A O 1
ATOM 632 N N . ILE A 1 81 ? 3.808 1.326 7.808 1.00 84.81 81 ILE A N 1
ATOM 633 C CA . ILE A 1 81 ? 3.409 2.477 8.636 1.00 84.81 81 ILE A CA 1
ATOM 634 C C . ILE A 1 81 ? 1.909 2.727 8.511 1.00 84.81 81 ILE A C 1
ATOM 636 O O . ILE A 1 81 ? 1.203 2.849 9.514 1.00 84.81 81 ILE A O 1
ATOM 640 N N . ALA A 1 82 ? 1.402 2.771 7.282 1.00 81.19 82 ALA A N 1
ATOM 641 C CA . ALA A 1 82 ? -0.015 2.989 7.058 1.00 81.19 82 ALA A CA 1
ATOM 642 C C . ALA A 1 82 ? -0.864 1.826 7.612 1.00 81.19 82 ALA A C 1
ATOM 644 O O . ALA A 1 82 ? -1.976 2.057 8.089 1.00 81.19 82 ALA A O 1
ATOM 645 N N . TYR A 1 83 ? -0.347 0.590 7.606 1.00 81.94 83 TYR A N 1
ATOM 646 C CA . TYR A 1 83 ? -1.053 -0.587 8.128 1.00 81.94 83 TYR A CA 1
ATOM 647 C C . TYR A 1 83 ? -1.199 -0.475 9.638 1.00 81.94 83 TYR A C 1
ATOM 649 O O . TYR A 1 83 ? -2.296 -0.648 10.172 1.00 81.94 83 TYR A O 1
ATOM 657 N N . ILE A 1 84 ? -0.113 -0.087 10.307 1.00 84.81 84 ILE A N 1
ATOM 658 C CA . ILE A 1 84 ? -0.107 0.179 11.742 1.00 84.81 84 ILE A CA 1
ATOM 659 C C . ILE A 1 84 ? -1.125 1.276 12.076 1.00 84.81 84 ILE A C 1
ATOM 661 O O . ILE A 1 84 ? -1.952 1.064 12.960 1.00 84.81 84 ILE A O 1
ATOM 665 N N . MET A 1 85 ? -1.156 2.386 11.328 1.00 87.00 85 MET A N 1
ATOM 666 C CA . MET A 1 85 ? -2.115 3.478 11.557 1.00 87.00 85 MET A CA 1
ATOM 667 C C . MET A 1 85 ? -3.574 3.014 11.469 1.00 87.00 85 MET A C 1
ATOM 669 O O . MET A 1 85 ? -4.368 3.281 12.370 1.00 87.00 85 MET A O 1
ATOM 673 N N . VAL A 1 86 ? -3.932 2.277 10.414 1.00 84.12 86 VAL A N 1
ATOM 674 C CA . VAL A 1 86 ? -5.299 1.761 10.241 1.00 84.12 86 VAL A CA 1
ATOM 675 C C . VAL A 1 86 ? -5.648 0.742 11.329 1.00 84.12 86 VAL A C 1
ATOM 677 O O . VAL A 1 86 ? -6.746 0.791 11.885 1.00 84.12 86 VAL A O 1
ATOM 680 N N . SER A 1 87 ? -4.722 -0.160 11.663 1.00 84.62 87 SER A N 1
ATOM 681 C CA . SER A 1 87 ? -4.934 -1.159 12.716 1.00 84.62 87 SER A CA 1
ATOM 682 C C . SER A 1 87 ? -5.121 -0.515 14.094 1.00 84.62 87 SER A C 1
ATOM 684 O O . SER A 1 87 ? -5.995 -0.933 14.849 1.00 84.62 87 SER A O 1
ATOM 686 N N . ALA A 1 88 ? -4.385 0.559 14.394 1.00 88.81 88 ALA A N 1
ATOM 687 C CA . ALA A 1 88 ? -4.519 1.302 15.641 1.00 88.81 88 ALA A CA 1
ATOM 688 C C . ALA A 1 88 ? -5.921 1.911 15.781 1.00 88.81 88 ALA A C 1
ATOM 690 O O . ALA A 1 88 ? -6.540 1.789 16.837 1.00 88.81 88 ALA A O 1
ATOM 691 N N . VAL A 1 89 ? -6.457 2.498 14.704 1.00 88.75 89 VAL A N 1
ATOM 692 C CA . VAL A 1 89 ? -7.827 3.038 14.691 1.00 88.75 89 VAL A CA 1
ATOM 693 C C . VAL A 1 89 ? -8.863 1.929 14.892 1.00 88.75 89 VAL A C 1
ATOM 695 O O . VAL A 1 89 ? -9.806 2.110 15.659 1.00 88.75 89 VAL A O 1
ATOM 698 N N . GLN A 1 90 ? -8.686 0.766 14.257 1.00 86.38 90 GLN A N 1
ATOM 699 C CA . GLN A 1 90 ? -9.596 -0.375 14.430 1.00 86.38 90 GLN A CA 1
ATOM 700 C C . GLN A 1 90 ? -9.595 -0.907 15.866 1.00 86.38 90 GLN A C 1
ATOM 702 O O . GLN A 1 90 ? -10.659 -1.172 16.426 1.00 86.38 90 GLN A O 1
ATOM 707 N N . ILE A 1 91 ? -8.415 -1.034 16.477 1.00 89.19 91 ILE A N 1
ATOM 708 C CA . ILE A 1 91 ? -8.277 -1.474 17.869 1.00 89.19 91 ILE A CA 1
ATOM 709 C C . ILE A 1 91 ? -8.922 -0.452 18.812 1.00 89.19 91 ILE A C 1
ATOM 711 O O . ILE A 1 91 ? -9.648 -0.844 19.723 1.00 89.19 91 ILE A O 1
ATOM 715 N N . ALA A 1 92 ? -8.718 0.846 18.573 1.00 90.19 92 ALA A N 1
ATOM 716 C CA . ALA A 1 92 ? -9.347 1.902 19.362 1.00 90.19 92 ALA A CA 1
ATOM 717 C C . ALA A 1 92 ? -10.881 1.877 19.247 1.00 90.19 92 ALA A C 1
ATOM 719 O O . ALA A 1 92 ? -11.562 1.955 20.266 1.00 90.19 92 ALA A O 1
ATOM 720 N N . GLY A 1 93 ? -11.425 1.711 18.037 1.00 87.19 93 GLY A N 1
ATOM 721 C CA . GLY A 1 93 ? -12.869 1.566 17.821 1.00 87.19 93 GLY A CA 1
ATOM 722 C C . GLY A 1 93 ? -13.444 0.357 18.560 1.00 87.19 93 GLY A C 1
ATOM 723 O O . GLY A 1 93 ? -14.391 0.497 19.326 1.00 87.19 93 GLY A O 1
ATOM 724 N N . SER A 1 94 ? -12.787 -0.799 18.436 1.00 85.81 94 SER A N 1
ATOM 725 C CA . SER A 1 94 ? -13.150 -2.016 19.171 1.00 85.81 94 SER A CA 1
ATOM 726 C C . SER A 1 94 ? -13.132 -1.799 20.690 1.00 85.81 94 SER A C 1
ATOM 728 O O . SER A 1 94 ? -14.052 -2.206 21.393 1.00 85.81 94 SER A O 1
ATOM 730 N N . PHE A 1 95 ? -12.133 -1.082 21.214 1.00 88.00 95 PHE A N 1
ATOM 731 C CA . PHE A 1 95 ? -12.042 -0.769 22.641 1.00 88.00 95 PHE A CA 1
ATOM 732 C C . PHE A 1 95 ? -13.173 0.153 23.133 1.00 88.00 95 PHE A C 1
ATOM 734 O O . PHE A 1 95 ? -13.653 -0.001 24.259 1.00 88.00 95 PHE A O 1
ATOM 741 N N . ILE A 1 96 ? -13.621 1.099 22.302 1.00 87.81 96 ILE A N 1
ATOM 742 C CA . ILE A 1 96 ? -14.786 1.947 22.597 1.00 87.81 96 ILE A CA 1
ATOM 743 C C . ILE A 1 96 ? -16.066 1.099 22.597 1.00 87.81 96 ILE A C 1
ATOM 745 O O . ILE A 1 96 ? -16.862 1.203 23.533 1.00 87.81 96 ILE A O 1
ATOM 749 N N . ASP A 1 97 ? -16.229 0.207 21.619 1.00 85.00 97 ASP A N 1
ATOM 750 C CA . ASP A 1 97 ? -17.375 -0.705 21.538 1.00 85.00 97 ASP A CA 1
ATOM 751 C C . ASP A 1 97 ? -17.438 -1.662 22.735 1.00 85.00 97 ASP A C 1
ATOM 753 O O . ASP A 1 97 ? -18.517 -1.880 23.286 1.00 85.00 97 ASP A O 1
ATOM 757 N N . PHE A 1 98 ? -16.297 -2.176 23.209 1.00 83.19 98 PHE A N 1
ATOM 758 C CA . PHE A 1 98 ? -16.242 -2.986 24.430 1.00 83.19 98 PHE A CA 1
ATOM 759 C C . PHE A 1 98 ? -16.715 -2.203 25.658 1.00 83.19 98 PHE A C 1
ATOM 761 O O . PHE A 1 98 ? -17.528 -2.708 26.432 1.00 83.19 98 PHE A O 1
ATOM 768 N N . GLN A 1 99 ? -16.254 -0.962 25.834 1.00 79.44 99 GLN A N 1
ATOM 769 C CA . GLN A 1 99 ? -16.678 -0.126 26.962 1.00 79.44 99 GLN A CA 1
ATOM 770 C C . GLN A 1 99 ? -18.176 0.204 26.907 1.00 79.44 99 GLN A C 1
ATOM 772 O O . GLN A 1 99 ? -18.862 0.096 27.926 1.00 79.44 99 GLN A O 1
ATOM 777 N N . MET A 1 100 ? -18.709 0.546 25.729 1.00 80.94 100 MET A N 1
ATOM 778 C CA . MET A 1 100 ? -20.149 0.774 25.553 1.00 80.94 100 MET A CA 1
ATOM 779 C C . MET A 1 100 ? -20.964 -0.511 25.754 1.00 80.94 100 MET A C 1
ATOM 781 O O . MET A 1 100 ? -22.010 -0.477 26.401 1.00 80.94 100 MET A O 1
ATOM 785 N N . GLY A 1 101 ? -20.475 -1.653 25.267 1.00 79.06 101 GLY A N 1
ATOM 786 C CA . GLY A 1 101 ? -21.109 -2.959 25.443 1.00 79.06 101 GLY A CA 1
ATOM 787 C C . GLY A 1 101 ? -21.225 -3.366 26.914 1.00 79.06 101 GLY A C 1
ATOM 788 O O . GLY A 1 101 ? -22.292 -3.806 27.343 1.00 79.06 101 GLY A O 1
ATOM 789 N N . PHE A 1 102 ? -20.178 -3.145 27.717 1.00 75.50 102 PHE A N 1
ATOM 790 C CA . PHE A 1 102 ? -20.233 -3.371 29.167 1.00 75.50 102 PHE A CA 1
ATOM 791 C C . PHE A 1 102 ? -21.153 -2.381 29.890 1.00 75.50 102 PHE A C 1
ATOM 793 O O . PHE A 1 102 ? -21.861 -2.778 30.816 1.00 75.50 102 PHE A O 1
ATOM 800 N N . ALA A 1 103 ? -21.196 -1.117 29.459 1.00 72.12 103 ALA A N 1
ATOM 801 C CA . ALA A 1 103 ? -22.121 -0.132 30.018 1.00 72.12 103 ALA A CA 1
ATOM 802 C C . ALA A 1 103 ? -23.586 -0.536 29.783 1.00 72.12 103 ALA A C 1
ATOM 804 O O . ALA A 1 103 ? -24.388 -0.504 30.715 1.00 72.12 103 ALA A O 1
ATOM 805 N N . ILE A 1 104 ? -23.923 -0.988 28.571 1.00 70.12 104 ILE A N 1
ATOM 806 C CA . ILE A 1 104 ? -25.262 -1.493 28.241 1.00 70.12 104 ILE A CA 1
ATOM 807 C C . ILE A 1 104 ? -25.570 -2.775 29.026 1.00 70.12 104 ILE A C 1
ATOM 809 O O . ILE A 1 104 ? -26.662 -2.894 29.577 1.00 70.12 104 ILE A O 1
ATOM 813 N N . ALA A 1 105 ? -24.616 -3.703 29.145 1.00 69.44 105 ALA A N 1
ATOM 814 C CA . ALA A 1 105 ? -24.799 -4.925 29.927 1.00 69.44 105 ALA A CA 1
ATOM 815 C C . ALA A 1 105 ? -25.095 -4.637 31.409 1.00 69.44 105 ALA A C 1
ATOM 817 O O . ALA A 1 105 ? -25.965 -5.283 31.977 1.00 69.44 105 ALA A O 1
ATOM 818 N N . ASN A 1 106 ? -24.450 -3.639 32.020 1.00 64.31 106 ASN A N 1
ATOM 819 C CA . ASN A 1 106 ? -24.701 -3.254 33.415 1.00 64.31 106 ASN A CA 1
ATOM 820 C C . ASN A 1 106 ? -26.046 -2.522 33.618 1.00 64.31 106 ASN A C 1
ATOM 822 O O . ASN A 1 106 ? -26.618 -2.576 34.701 1.00 64.31 106 ASN A O 1
ATOM 826 N N . ILE A 1 107 ? -26.559 -1.834 32.590 1.00 64.56 107 ILE A N 1
ATOM 827 C CA . ILE A 1 107 ? -27.882 -1.180 32.622 1.00 64.56 107 ILE A CA 1
ATOM 828 C C . ILE A 1 107 ? -29.008 -2.202 32.390 1.00 64.56 107 ILE A C 1
ATOM 830 O O . ILE A 1 107 ? -30.099 -2.057 32.938 1.00 64.56 107 ILE A O 1
ATOM 834 N N . ILE A 1 108 ? -28.754 -3.224 31.567 1.00 61.66 108 ILE A N 1
ATOM 835 C CA . ILE A 1 108 ? -29.718 -4.281 31.231 1.00 61.66 108 ILE A CA 1
ATOM 836 C C . ILE A 1 108 ? -29.668 -5.442 32.236 1.00 61.66 108 ILE A C 1
ATOM 838 O O . ILE A 1 108 ? -30.646 -6.185 32.321 1.00 61.66 108 ILE A O 1
ATOM 842 N N . ASP A 1 109 ? -28.594 -5.587 33.024 1.00 59.12 109 ASP A N 1
ATOM 843 C CA . ASP A 1 109 ? -28.533 -6.561 34.116 1.00 59.12 109 ASP A CA 1
ATOM 844 C C . ASP A 1 109 ? -29.669 -6.292 35.129 1.00 59.12 109 ASP A C 1
ATOM 846 O O . ASP A 1 109 ? -29.625 -5.317 35.890 1.00 59.12 109 ASP A O 1
ATOM 850 N N . PRO A 1 110 ? -30.702 -7.158 35.185 1.00 56.81 110 PRO A N 1
ATOM 851 C CA . PRO A 1 110 ? -31.835 -6.974 36.078 1.00 56.81 110 PRO A CA 1
ATOM 852 C C . PRO A 1 110 ? -31.478 -7.261 37.546 1.00 56.81 110 PRO A C 1
ATOM 854 O O . PRO A 1 110 ? -32.337 -7.115 38.424 1.00 56.81 110 PRO A O 1
ATOM 857 N N . GLN A 1 111 ? -30.241 -7.666 37.861 1.00 55.88 111 GLN A N 1
ATOM 858 C CA . GLN A 1 111 ? -29.854 -8.040 39.222 1.00 55.88 111 GLN A CA 1
ATOM 859 C C . GLN A 1 111 ? -29.834 -6.873 40.218 1.00 55.88 111 GLN A C 1
ATOM 861 O O . GLN A 1 111 ? -29.967 -7.115 41.420 1.00 55.88 111 GLN A O 1
ATOM 866 N N . THR A 1 112 ? -29.780 -5.615 39.767 1.00 55.31 112 THR A N 1
ATOM 867 C CA . THR A 1 112 ? -29.879 -4.447 40.668 1.00 55.31 112 THR A CA 1
ATOM 868 C C . THR A 1 112 ? -31.311 -3.933 40.880 1.00 55.31 112 THR A C 1
ATOM 870 O O . THR A 1 112 ? -31.540 -3.129 41.784 1.00 55.31 112 THR A O 1
ATOM 873 N N . GLY A 1 113 ? -32.304 -4.455 40.145 1.00 51.47 113 GLY A N 1
ATOM 874 C CA . GLY A 1 113 ? -33.726 -4.095 40.284 1.00 51.47 113 GLY A CA 1
ATOM 875 C C . GLY A 1 113 ? -34.610 -5.133 40.992 1.00 51.47 113 GLY A C 1
ATOM 876 O O . GLY A 1 113 ? -35.798 -4.894 41.192 1.00 51.47 113 GLY A O 1
ATOM 877 N N . GLY A 1 114 ? -34.066 -6.289 41.382 1.00 54.38 114 GLY A N 1
ATOM 878 C CA . GLY A 1 114 ? -34.862 -7.452 41.801 1.00 54.38 114 GLY A CA 1
ATOM 879 C C . GLY A 1 114 ? -34.970 -7.724 43.302 1.00 54.38 114 GLY A C 1
ATOM 880 O O . GLY A 1 114 ? -35.358 -8.831 43.678 1.00 54.38 114 GLY A O 1
ATOM 881 N N . ARG A 1 115 ? -34.594 -6.797 44.197 1.00 55.81 115 ARG A N 1
ATOM 882 C CA . ARG A 1 115 ? -34.710 -7.070 45.641 1.00 55.81 115 ARG A CA 1
ATOM 883 C C . ARG A 1 115 ? -34.886 -5.819 46.506 1.00 55.81 115 ARG A C 1
ATOM 885 O O . ARG A 1 115 ? -33.936 -5.395 47.152 1.00 55.81 115 ARG A O 1
ATOM 892 N N . ARG A 1 116 ? -36.124 -5.307 46.620 1.00 52.84 116 ARG A N 1
ATOM 893 C CA . ARG A 1 116 ? -36.829 -5.074 47.912 1.00 52.84 116 ARG A CA 1
ATOM 894 C C . ARG A 1 116 ? -38.070 -4.167 47.807 1.00 52.84 116 ARG A C 1
ATOM 896 O O . ARG A 1 116 ? -37.975 -3.027 4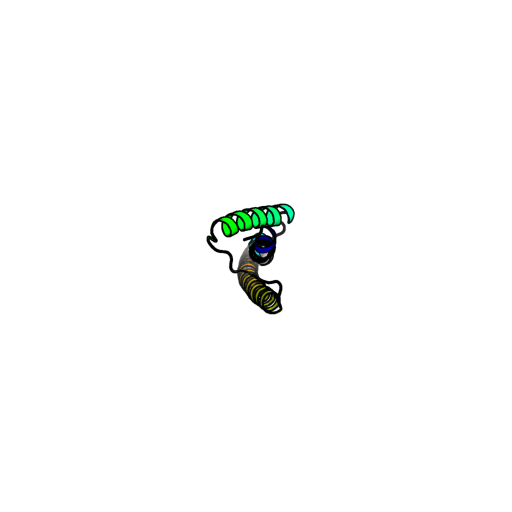7.379 1.00 52.84 116 ARG A O 1
ATOM 903 N N . ARG A 1 117 ? -39.135 -4.662 48.461 1.00 47.34 117 ARG A N 1
ATOM 904 C CA . ARG A 1 117 ? -40.276 -3.978 49.113 1.00 47.34 117 ARG A CA 1
ATOM 905 C C . ARG A 1 117 ? -41.436 -3.500 48.224 1.00 47.34 117 ARG A C 1
ATOM 907 O O . ARG A 1 117 ? -41.551 -2.312 47.949 1.00 47.34 117 ARG A O 1
ATOM 914 N N . ARG A 1 118 ? -42.424 -4.370 48.011 1.00 44.12 118 ARG A N 1
ATOM 915 C CA . ARG A 1 118 ? -43.593 -4.568 48.893 1.00 44.12 118 ARG A CA 1
ATOM 916 C C . ARG A 1 118 ? -44.238 -5.915 48.598 1.00 44.12 118 ARG A C 1
ATOM 918 O O . ARG A 1 118 ? -44.038 -6.397 47.466 1.00 44.12 118 ARG A O 1
#

Radius of gyration: 25.77 Å; chains: 1; bounding box: 67×24×79 Å

Secondary structure (DSSP, 8-state):
--HHHHHHHHHHHHHHHHHHHHH-HHHHSTTS-HHHHHHHHHHHHHHHHHH-SS-----SSHHHHHHHHHHHHHHHHHHHHHHHHHHHHHHHHHHHHHHHHHHHHHHH-GGGTSS---

Organism: Bacillus safensis (NCBI:txid561879)

Sequence (118 aa):
MSIIELFPAFLFSFYSDHRFFVTVPLLAHRTIPAVHRVGFSLFLAVISFSTIKEPPALDIDGLYMMLAVKEAMVGLLLGLIAYIMVSAVQIAGSFIDFQMGFAIANIIDPQTGGRRRR